Protein AF-A0A535VZ72-F1 (afdb_monomer_lite)

Foldseek 3Di:
DDDDDPVVLVVLCVVVVHDDSVVSVVVVVVVVVVVVVVVVVVVVVCVVPVCDPDPVVVPD

Radius of gyration: 19.89 Å; chains: 1; bounding box: 46×24×44 Å

Structure (mmCIF, N/CA/C/O backbone):
data_AF-A0A535VZ72-F1
#
_entry.id   AF-A0A535VZ72-F1
#
loop_
_atom_site.group_PDB
_atom_site.id
_atom_site.type_symbol
_atom_site.label_atom_id
_atom_site.label_alt_id
_atom_site.label_comp_id
_atom_site.label_asym_id
_atom_site.label_entity_id
_atom_site.label_seq_id
_atom_site.pdbx_PDB_ins_code
_atom_site.Cartn_x
_atom_site.Cartn_y
_atom_site.Cartn_z
_atom_site.occupancy
_atom_site.B_iso_or_equiv
_atom_site.auth_seq_id
_atom_site.auth_comp_id
_atom_site.auth_asym_id
_atom_site.auth_atom_id
_atom_site.pdbx_PDB_model_num
ATOM 1 N N . MET A 1 1 ? -3.362 20.297 9.720 1.00 63.00 1 MET A N 1
ATOM 2 C CA . MET A 1 1 ? -3.936 18.945 9.854 1.00 63.00 1 MET A CA 1
ATOM 3 C C . MET A 1 1 ? -4.084 18.414 8.444 1.00 63.00 1 MET A C 1
ATOM 5 O O . MET A 1 1 ? -4.623 19.142 7.623 1.00 63.00 1 MET A O 1
ATOM 9 N N . ILE A 1 2 ? -3.477 17.271 8.133 1.00 82.81 2 ILE A N 1
ATOM 10 C CA . ILE A 1 2 ? -3.651 16.644 6.817 1.00 82.81 2 ILE A CA 1
ATOM 11 C C . ILE A 1 2 ? -4.968 15.883 6.892 1.00 82.81 2 ILE A C 1
ATOM 13 O O . ILE A 1 2 ? -5.179 15.167 7.869 1.00 82.81 2 ILE A O 1
ATOM 17 N N . ASP A 1 3 ? -5.835 16.098 5.910 1.00 90.19 3 ASP A N 1
ATOM 18 C CA . ASP A 1 3 ? -7.065 15.330 5.781 1.00 90.19 3 ASP A CA 1
ATOM 19 C C . ASP A 1 3 ? -6.728 13.926 5.275 1.00 90.19 3 ASP A C 1
ATOM 21 O O . ASP A 1 3 ? -5.924 13.768 4.349 1.00 90.19 3 ASP A O 1
ATOM 25 N N . ILE A 1 4 ? -7.274 12.914 5.937 1.00 88.06 4 ILE A N 1
ATOM 26 C CA . ILE A 1 4 ? -7.031 11.511 5.620 1.00 88.06 4 ILE A CA 1
ATOM 27 C C . ILE A 1 4 ? -8.389 10.833 5.558 1.00 88.06 4 ILE A C 1
ATOM 29 O O . ILE A 1 4 ? -9.171 10.917 6.497 1.00 88.06 4 ILE A O 1
ATOM 33 N N . ASP A 1 5 ? -8.629 10.131 4.457 1.00 93.88 5 ASP A N 1
ATOM 34 C CA . ASP A 1 5 ? -9.786 9.263 4.304 1.00 93.88 5 ASP A CA 1
ATOM 35 C C . ASP A 1 5 ? -9.712 8.115 5.331 1.00 93.88 5 ASP A C 1
ATOM 37 O O . ASP A 1 5 ? -8.817 7.264 5.273 1.00 93.88 5 ASP A O 1
ATOM 41 N N . ASP A 1 6 ? -10.637 8.122 6.293 1.00 94.25 6 ASP A N 1
ATOM 42 C CA . ASP A 1 6 ? -10.689 7.154 7.391 1.00 94.25 6 ASP A CA 1
ATOM 43 C C . ASP A 1 6 ? -10.996 5.726 6.912 1.00 94.25 6 ASP A C 1
ATOM 45 O O . ASP A 1 6 ? -10.512 4.759 7.510 1.00 94.25 6 ASP A O 1
ATOM 49 N N . GLU A 1 7 ? -11.757 5.571 5.824 1.00 96.12 7 GLU A N 1
ATOM 50 C CA . GLU A 1 7 ? -12.071 4.264 5.245 1.00 96.12 7 GLU A CA 1
ATOM 51 C C . GLU A 1 7 ? -10.827 3.680 4.572 1.00 96.12 7 GLU A C 1
ATOM 53 O O . GLU A 1 7 ? -10.424 2.548 4.865 1.00 96.12 7 GLU A O 1
ATOM 58 N N . ALA A 1 8 ? -10.150 4.484 3.750 1.00 95.88 8 ALA A N 1
ATOM 59 C CA . ALA A 1 8 ? -8.892 4.097 3.121 1.00 95.88 8 ALA A CA 1
ATOM 60 C C . ALA A 1 8 ? -7.808 3.793 4.167 1.00 95.88 8 ALA A C 1
ATOM 62 O O . ALA A 1 8 ? -7.043 2.834 4.026 1.00 95.88 8 ALA A O 1
ATOM 63 N N . LEU A 1 9 ? -7.756 4.571 5.251 1.00 94.81 9 LEU A N 1
ATOM 64 C CA . LEU A 1 9 ? -6.840 4.336 6.363 1.00 94.81 9 LEU A CA 1
ATOM 65 C C . LEU A 1 9 ? -7.166 3.038 7.112 1.00 94.81 9 LEU A C 1
ATOM 67 O O . LEU A 1 9 ? -6.248 2.312 7.498 1.00 94.81 9 LEU A O 1
ATOM 71 N N . GLY A 1 10 ? -8.448 2.724 7.301 1.00 96.50 10 GLY A N 1
ATOM 72 C CA . GLY A 1 10 ? -8.907 1.462 7.876 1.00 96.50 10 GLY A CA 1
ATOM 73 C C . GLY A 1 10 ? -8.506 0.256 7.026 1.00 96.50 10 GLY A C 1
ATOM 74 O O . GLY A 1 10 ? -7.924 -0.697 7.547 1.00 96.50 10 GLY A O 1
ATOM 75 N N . ALA A 1 11 ? -8.731 0.325 5.713 1.00 97.31 11 ALA A N 1
ATOM 76 C CA . ALA A 1 11 ? -8.310 -0.715 4.777 1.00 97.31 11 ALA A CA 1
ATOM 77 C C . ALA A 1 11 ? -6.787 -0.922 4.817 1.00 97.31 11 ALA A C 1
ATOM 79 O O . ALA A 1 11 ? -6.316 -2.050 4.975 1.00 97.31 11 ALA A O 1
ATOM 80 N N . ALA A 1 12 ? -6.016 0.169 4.789 1.00 96.75 12 ALA A N 1
ATOM 81 C CA . ALA A 1 12 ? -4.561 0.112 4.875 1.00 96.75 12 ALA A CA 1
ATOM 82 C C . ALA A 1 12 ? -4.073 -0.484 6.206 1.00 96.75 12 ALA A C 1
ATOM 84 O O . ALA A 1 12 ? -3.098 -1.229 6.218 1.00 96.75 12 ALA A O 1
ATOM 85 N N . LYS A 1 13 ? -4.744 -0.211 7.334 1.00 97.44 13 LYS A N 1
ATOM 86 C CA . LYS A 1 13 ? -4.406 -0.828 8.628 1.00 97.44 13 LYS A CA 1
ATOM 87 C C . LYS A 1 13 ? -4.542 -2.345 8.604 1.00 97.44 13 LYS A C 1
ATOM 89 O O . LYS A 1 13 ? -3.667 -3.031 9.127 1.00 97.44 13 LYS A O 1
ATOM 94 N N . VAL A 1 14 ? -5.623 -2.849 8.008 1.00 97.81 14 VAL A N 1
ATOM 95 C CA . VAL A 1 14 ? -5.875 -4.289 7.874 1.00 97.81 14 VAL A CA 1
ATOM 96 C C . VAL A 1 14 ? -4.854 -4.921 6.933 1.00 97.81 14 VAL A C 1
ATOM 98 O O . VAL A 1 14 ? -4.239 -5.923 7.288 1.00 97.81 14 VAL A O 1
ATOM 101 N N . GLU A 1 15 ? -4.628 -4.314 5.767 1.00 97.31 15 GLU A N 1
ATOM 102 C CA . GLU A 1 15 ? -3.693 -4.826 4.760 1.00 97.31 15 GLU A CA 1
ATOM 103 C C . GLU A 1 15 ? -2.242 -4.838 5.263 1.00 97.31 15 GLU A C 1
ATOM 105 O O . GLU A 1 15 ? -1.508 -5.802 5.047 1.00 97.31 15 GLU A O 1
ATOM 110 N N . LEU A 1 16 ? -1.826 -3.780 5.962 1.00 96.25 16 LEU A N 1
ATOM 111 C CA . LEU A 1 16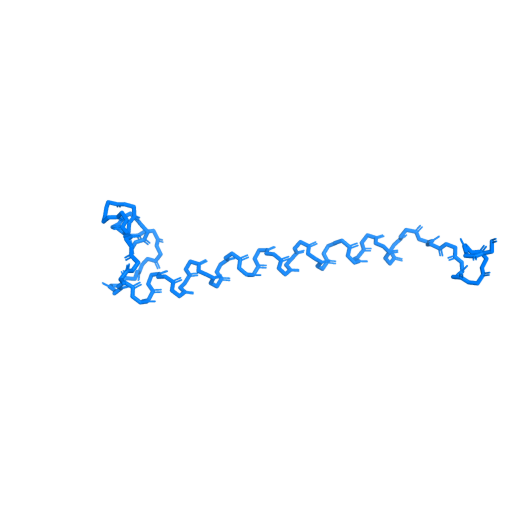 ? -0.458 -3.619 6.456 1.00 96.25 16 LEU A CA 1
ATOM 112 C C . LEU A 1 16 ? -0.241 -4.225 7.851 1.00 96.25 16 LEU A C 1
ATOM 114 O O . LEU A 1 16 ? 0.896 -4.257 8.321 1.00 96.25 16 LEU A O 1
ATOM 118 N N . GLY A 1 17 ? -1.300 -4.691 8.521 1.00 97.31 17 GLY A N 1
ATOM 119 C CA . GLY A 1 17 ? -1.226 -5.270 9.864 1.00 97.31 17 GLY A CA 1
ATOM 120 C C . GLY A 1 17 ? -0.775 -4.272 10.934 1.00 97.31 17 GLY A C 1
ATOM 121 O O . GLY A 1 17 ? -0.012 -4.622 11.832 1.00 97.31 17 GLY A O 1
ATOM 122 N N . THR A 1 18 ? -1.198 -3.010 10.829 1.00 97.75 18 THR A N 1
ATOM 123 C CA . THR A 1 18 ? -0.765 -1.929 11.726 1.00 97.75 18 THR A CA 1
ATOM 124 C C . THR A 1 18 ? -1.912 -1.369 12.557 1.00 97.75 18 THR A C 1
ATOM 126 O O . THR A 1 18 ? -2.990 -1.094 12.047 1.00 97.75 18 THR A O 1
ATOM 129 N N . GLU A 1 19 ? -1.656 -1.087 13.833 1.00 95.88 19 GLU A N 1
ATOM 130 C CA . GLU A 1 19 ? -2.708 -0.649 14.765 1.00 95.88 19 GLU A CA 1
ATOM 131 C C . GLU A 1 19 ? -2.895 0.876 14.803 1.00 95.88 19 GLU A C 1
ATOM 133 O O . GLU A 1 19 ? -3.993 1.387 15.038 1.00 95.88 19 GLU A O 1
ATOM 138 N N . THR A 1 20 ? -1.834 1.642 14.529 1.00 96.50 20 THR A N 1
ATOM 139 C CA . THR A 1 20 ? -1.847 3.111 14.639 1.00 96.50 20 THR A CA 1
ATOM 140 C C . THR A 1 20 ? -1.743 3.789 13.280 1.00 96.50 20 THR A C 1
ATOM 142 O O . THR A 1 20 ? -1.106 3.276 12.361 1.00 96.50 20 THR A O 1
ATOM 145 N N . ILE A 1 21 ? -2.317 4.992 13.166 1.00 94.81 21 ILE A N 1
ATOM 146 C CA . ILE A 1 21 ? -2.229 5.823 11.952 1.00 94.81 21 ILE A CA 1
ATOM 147 C C . ILE A 1 21 ? -0.761 6.043 11.569 1.00 94.81 21 ILE A C 1
ATOM 149 O O . ILE A 1 21 ? -0.364 5.789 10.437 1.00 94.81 21 ILE A O 1
ATOM 153 N N . LYS A 1 22 ? 0.078 6.420 12.543 1.00 95.62 22 LYS A N 1
ATOM 154 C CA . LYS A 1 22 ? 1.518 6.629 12.339 1.00 95.62 22 LYS A CA 1
ATOM 155 C C . LYS A 1 22 ? 2.218 5.376 11.808 1.00 95.62 22 LYS A C 1
ATOM 157 O O . LYS A 1 22 ? 3.051 5.492 10.914 1.00 95.62 22 LYS A O 1
ATOM 162 N N . ALA A 1 23 ? 1.919 4.199 12.361 1.00 97.06 23 ALA A N 1
ATOM 163 C CA . ALA A 1 23 ? 2.502 2.947 11.882 1.00 97.06 23 ALA A CA 1
ATOM 164 C C . ALA A 1 23 ? 2.077 2.655 10.436 1.00 97.06 23 ALA A C 1
ATOM 166 O O . ALA A 1 23 ? 2.941 2.381 9.607 1.00 97.06 23 ALA A O 1
ATOM 167 N N . THR A 1 24 ? 0.786 2.822 10.139 1.00 97.19 24 THR A N 1
ATOM 168 C CA . THR A 1 24 ? 0.195 2.609 8.805 1.00 97.19 2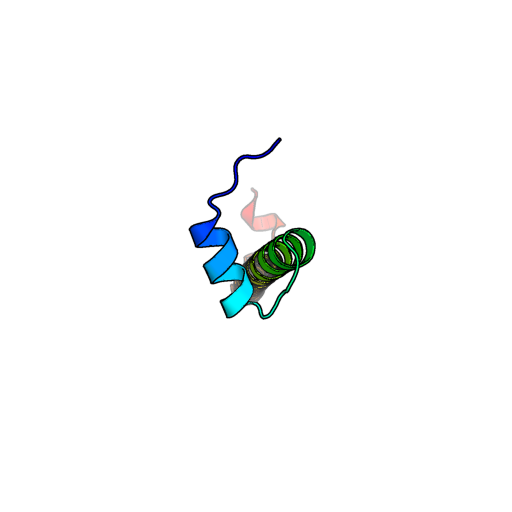4 THR A CA 1
ATOM 169 C C . THR A 1 24 ? 0.850 3.513 7.762 1.00 97.19 24 THR A C 1
ATOM 171 O O . THR A 1 24 ? 1.378 3.041 6.760 1.00 97.19 24 THR A O 1
ATOM 174 N N . VAL A 1 25 ? 0.898 4.821 8.036 1.00 94.88 25 VAL A N 1
ATOM 175 C CA . VAL A 1 25 ? 1.477 5.824 7.131 1.00 94.88 25 VAL A CA 1
ATOM 176 C C . VAL A 1 25 ? 2.967 5.569 6.917 1.00 94.88 25 VAL A C 1
ATOM 178 O O . VAL A 1 25 ? 3.436 5.558 5.781 1.00 94.88 25 VAL A O 1
ATOM 181 N N . ASN A 1 26 ? 3.723 5.318 7.988 1.00 96.44 26 ASN A N 1
ATOM 182 C CA . ASN A 1 26 ? 5.153 5.041 7.864 1.00 96.44 26 ASN A CA 1
ATOM 183 C C . ASN A 1 26 ? 5.431 3.773 7.052 1.00 96.44 26 ASN A C 1
ATOM 185 O O . ASN A 1 26 ? 6.413 3.733 6.310 1.00 96.44 26 ASN A O 1
ATOM 189 N N . GLU A 1 27 ? 4.600 2.741 7.195 1.00 96.75 27 GLU A N 1
ATOM 190 C CA . GLU A 1 27 ? 4.775 1.500 6.451 1.00 96.75 27 GLU A CA 1
ATOM 191 C C . GLU A 1 27 ? 4.408 1.652 4.975 1.00 96.75 27 GLU A C 1
ATOM 193 O O . GLU A 1 27 ? 5.199 1.266 4.113 1.00 96.75 27 GLU A O 1
ATOM 198 N N . ALA A 1 28 ? 3.296 2.323 4.671 1.00 94.38 28 ALA A N 1
ATOM 199 C CA . ALA A 1 28 ? 2.921 2.658 3.301 1.00 94.38 28 ALA A CA 1
ATOM 200 C C . ALA A 1 28 ? 4.032 3.456 2.591 1.00 94.38 28 ALA A C 1
ATOM 202 O O . ALA A 1 28 ? 4.462 3.097 1.490 1.00 94.38 28 ALA A O 1
ATOM 203 N N . LEU A 1 29 ? 4.578 4.485 3.252 1.00 94.44 29 LEU A N 1
ATOM 204 C CA . LEU A 1 29 ? 5.692 5.272 2.716 1.00 94.44 29 LEU A CA 1
ATOM 205 C C . LEU A 1 29 ? 6.928 4.402 2.462 1.00 94.44 29 LEU A C 1
ATOM 207 O O . LEU A 1 29 ? 7.520 4.477 1.384 1.00 94.44 29 LEU A O 1
ATOM 211 N N . ARG A 1 30 ? 7.294 3.522 3.405 1.00 93.12 30 ARG A N 1
ATOM 212 C CA . ARG A 1 30 ? 8.419 2.592 3.221 1.00 93.12 30 ARG A CA 1
ATOM 213 C C . ARG A 1 30 ? 8.217 1.669 2.024 1.00 93.12 30 ARG A C 1
ATOM 215 O O . ARG A 1 30 ? 9.159 1.490 1.249 1.00 93.12 30 ARG A O 1
ATOM 222 N N . GLN A 1 31 ? 7.032 1.091 1.842 1.00 92.62 31 GLN A N 1
ATOM 223 C CA . GLN A 1 31 ? 6.762 0.202 0.709 1.00 92.62 31 GLN A CA 1
ATOM 224 C C . GLN A 1 31 ? 6.911 0.926 -0.634 1.00 92.62 31 GLN A C 1
ATOM 226 O O . GLN A 1 31 ? 7.588 0.420 -1.539 1.00 92.62 31 GLN A O 1
ATOM 231 N N . VAL A 1 32 ? 6.367 2.141 -0.745 1.00 89.69 32 VAL A N 1
ATOM 232 C CA . VAL A 1 32 ? 6.477 2.966 -1.958 1.00 89.69 32 VAL A CA 1
ATOM 233 C C . VAL A 1 32 ? 7.930 3.366 -2.223 1.00 89.69 32 VAL A C 1
ATOM 235 O O . VAL A 1 32 ? 8.424 3.187 -3.341 1.00 89.69 32 VAL A O 1
ATOM 238 N N 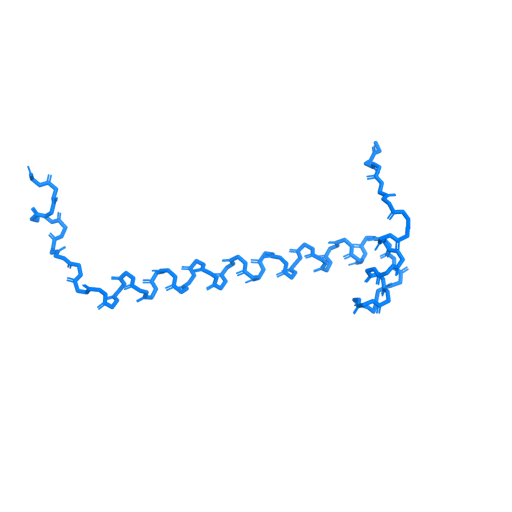. SER A 1 33 ? 8.666 3.819 -1.203 1.00 86.38 33 SER A N 1
ATOM 239 C CA . SER A 1 33 ? 10.085 4.170 -1.344 1.00 86.38 33 SER A CA 1
ATOM 240 C C . SER A 1 33 ? 10.943 2.975 -1.774 1.00 86.38 33 SER A C 1
ATOM 242 O O . SER A 1 33 ? 11.808 3.112 -2.643 1.00 86.38 33 SER A O 1
ATOM 244 N N . ARG A 1 34 ? 10.685 1.773 -1.239 1.00 84.75 34 ARG A N 1
ATOM 245 C CA . ARG A 1 34 ? 11.385 0.542 -1.654 1.00 84.75 34 ARG A CA 1
ATOM 246 C C . ARG A 1 34 ? 11.071 0.170 -3.101 1.00 84.75 34 ARG A C 1
ATOM 248 O O . ARG A 1 34 ? 11.974 -0.235 -3.836 1.00 84.75 34 ARG A O 1
ATOM 255 N N . ARG A 1 35 ? 9.815 0.314 -3.535 1.00 82.50 35 ARG A N 1
ATOM 256 C CA . ARG A 1 35 ? 9.416 0.089 -4.934 1.00 82.50 35 ARG A CA 1
ATOM 257 C C . ARG A 1 35 ? 10.137 1.049 -5.882 1.00 82.50 35 ARG A C 1
ATOM 259 O O . ARG A 1 35 ? 10.637 0.601 -6.914 1.00 82.50 35 ARG A O 1
ATOM 266 N N . HIS A 1 36 ? 10.232 2.325 -5.515 1.00 79.62 36 HIS A N 1
ATOM 267 C CA . HIS A 1 36 ? 10.960 3.329 -6.289 1.00 79.62 36 HIS A CA 1
ATOM 268 C C . HIS A 1 36 ? 12.458 3.002 -6.383 1.00 79.62 36 HIS A C 1
ATOM 270 O O . HIS A 1 36 ? 13.006 2.956 -7.481 1.00 79.62 36 HIS A O 1
ATOM 276 N N . SER A 1 37 ? 13.099 2.655 -5.261 1.00 84.31 37 SER A N 1
ATOM 277 C CA . SER A 1 37 ? 14.511 2.246 -5.243 1.00 84.31 37 SER A CA 1
ATOM 278 C C . SER A 1 37 ? 14.784 1.061 -6.180 1.00 84.31 37 SER A C 1
ATOM 280 O O . SER A 1 37 ? 15.697 1.133 -6.998 1.00 84.31 37 SER A O 1
ATOM 282 N N . LYS A 1 38 ? 13.934 0.023 -6.174 1.00 84.31 38 LYS A N 1
ATOM 283 C CA . LYS A 1 38 ? 14.060 -1.1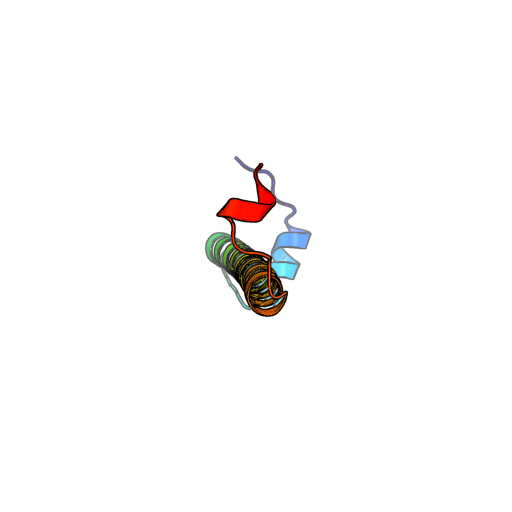12 -7.110 1.00 84.31 38 LYS A CA 1
ATOM 284 C C . LYS A 1 38 ? 13.917 -0.702 -8.579 1.00 84.31 38 LYS A C 1
ATOM 286 O O . LYS A 1 38 ? 14.564 -1.293 -9.439 1.00 84.31 38 LYS A O 1
ATOM 291 N N . ALA A 1 39 ? 13.043 0.257 -8.890 1.00 83.75 39 ALA A N 1
ATOM 292 C CA . ALA A 1 39 ? 12.883 0.756 -10.255 1.00 83.75 39 ALA A CA 1
ATOM 293 C C . ALA A 1 39 ? 14.140 1.496 -10.732 1.00 83.75 39 ALA A C 1
ATOM 295 O O . ALA A 1 39 ? 14.611 1.230 -11.835 1.00 83.75 39 ALA A O 1
ATOM 296 N N . VAL A 1 40 ? 14.721 2.338 -9.873 1.00 87.25 40 VAL A N 1
ATOM 297 C CA . VAL A 1 40 ? 15.980 3.042 -10.153 1.00 87.25 40 VAL A CA 1
ATOM 298 C C . VAL A 1 40 ? 17.129 2.056 -10.353 1.00 87.25 40 VAL A C 1
ATOM 300 O O . VAL A 1 40 ? 17.828 2.145 -11.357 1.00 87.25 40 VAL A O 1
ATOM 303 N N . THR A 1 41 ? 17.288 1.069 -9.466 1.00 87.25 41 THR A N 1
ATOM 304 C CA . THR A 1 41 ? 18.324 0.034 -9.620 1.00 87.25 41 THR A CA 1
ATOM 305 C C . THR A 1 41 ? 18.189 -0.700 -10.952 1.00 87.25 41 THR A C 1
ATOM 307 O O . THR A 1 41 ? 19.172 -0.840 -11.668 1.00 87.25 41 THR A O 1
ATOM 310 N N . ARG A 1 42 ? 16.969 -1.090 -11.347 1.00 86.81 42 ARG A N 1
ATOM 311 C CA . ARG A 1 42 ? 16.737 -1.737 -12.648 1.00 86.81 42 ARG A CA 1
ATOM 312 C C . ARG A 1 42 ? 17.091 -0.841 -13.831 1.00 86.81 42 ARG A C 1
ATOM 314 O O . ARG A 1 42 ? 17.657 -1.330 -14.801 1.00 86.81 42 ARG A O 1
ATOM 321 N N . ALA A 1 43 ? 16.757 0.446 -13.769 1.00 87.50 43 ALA A N 1
ATOM 322 C CA . ALA A 1 43 ? 17.117 1.387 -14.826 1.00 87.50 43 ALA A CA 1
ATOM 323 C C . ALA A 1 43 ? 18.644 1.524 -14.951 1.00 87.50 43 ALA A C 1
ATOM 325 O O . ALA A 1 43 ? 19.173 1.503 -16.060 1.00 87.50 43 ALA A O 1
ATOM 326 N N . ILE A 1 44 ? 19.357 1.583 -13.822 1.00 84.19 44 ILE A N 1
ATOM 327 C CA . ILE A 1 44 ? 20.824 1.600 -13.798 1.00 84.19 44 ILE A CA 1
ATOM 328 C C . ILE A 1 44 ? 21.396 0.296 -14.372 1.00 84.19 44 ILE A C 1
ATOM 330 O O . ILE A 1 44 ? 22.280 0.359 -15.221 1.00 84.19 44 ILE A O 1
ATOM 334 N N . ASP A 1 45 ? 20.866 -0.870 -13.995 1.00 86.69 45 ASP A N 1
ATOM 335 C CA . ASP A 1 45 ? 21.303 -2.163 -14.546 1.00 86.69 45 ASP A CA 1
ATOM 336 C C . ASP A 1 45 ? 21.132 -2.229 -16.070 1.00 86.69 45 ASP A C 1
ATOM 338 O O . ASP A 1 45 ? 21.989 -2.772 -16.771 1.00 86.69 45 ASP A O 1
ATOM 342 N N . VAL A 1 46 ? 20.040 -1.666 -16.599 1.00 88.88 46 VAL A N 1
ATOM 343 C CA . VAL A 1 46 ? 19.820 -1.550 -18.047 1.00 88.88 46 VAL A CA 1
ATOM 344 C C . VAL A 1 46 ? 20.900 -0.681 -18.686 1.00 88.88 46 VAL A C 1
ATOM 346 O O . VAL A 1 46 ? 21.488 -1.102 -19.679 1.00 88.88 46 VAL A O 1
ATOM 349 N N . LEU A 1 47 ? 21.215 0.481 -18.106 1.00 83.25 47 LEU A N 1
ATOM 350 C CA . LEU A 1 47 ? 22.264 1.370 -18.619 1.00 83.25 47 LEU A CA 1
ATOM 351 C C . LEU A 1 47 ? 23.649 0.710 -18.591 1.00 83.25 47 LEU A C 1
ATOM 353 O O . LEU A 1 47 ? 24.386 0.799 -19.570 1.00 83.25 47 LEU A O 1
ATOM 357 N N . VAL A 1 48 ? 23.986 -0.006 -17.514 1.00 82.88 48 VAL A N 1
ATOM 358 C CA . VAL A 1 48 ? 25.250 -0.755 -17.401 1.00 82.88 48 VAL A CA 1
ATOM 359 C C . VAL A 1 48 ? 25.348 -1.835 -18.482 1.00 82.88 48 VAL A C 1
ATOM 361 O O . VAL A 1 48 ? 26.408 -2.034 -19.075 1.00 82.88 48 VAL A O 1
ATOM 364 N N . ARG A 1 49 ? 24.245 -2.532 -18.775 1.00 82.50 49 ARG A N 1
ATOM 365 C CA . ARG A 1 49 ? 24.212 -3.604 -19.784 1.00 82.50 49 ARG A CA 1
ATOM 366 C C . ARG A 1 49 ? 24.147 -3.099 -21.219 1.00 82.50 49 ARG A C 1
ATOM 368 O O . ARG A 1 49 ? 24.538 -3.836 -22.120 1.00 82.50 49 ARG A O 1
AT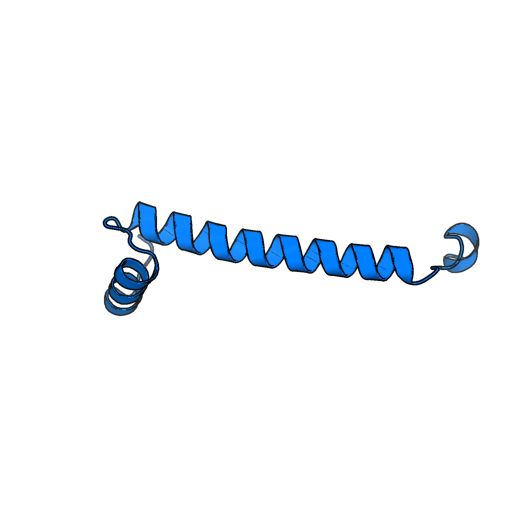OM 375 N N . ALA A 1 50 ? 23.678 -1.875 -21.445 1.00 81.88 50 ALA A N 1
ATOM 376 C CA . ALA A 1 50 ? 23.417 -1.338 -22.777 1.00 81.88 50 ALA A CA 1
ATOM 377 C C . ALA A 1 50 ? 24.676 -1.105 -23.639 1.00 81.88 50 ALA A C 1
ATOM 379 O O . ALA A 1 50 ? 24.528 -0.640 -24.763 1.00 81.88 50 ALA A O 1
ATOM 380 N N . LYS A 1 51 ? 25.894 -1.435 -23.166 1.00 67.44 51 LYS A N 1
ATOM 381 C CA . LYS A 1 51 ? 27.172 -1.109 -23.835 1.00 67.44 51 LYS A CA 1
ATOM 382 C C . LYS A 1 51 ? 27.144 0.323 -24.382 1.00 67.44 51 LYS A C 1
ATOM 384 O O . LYS A 1 51 ? 27.339 0.548 -25.573 1.00 67.44 51 LYS A O 1
ATOM 389 N N . LEU A 1 52 ? 26.831 1.272 -23.500 1.00 68.88 52 LEU A N 1
ATOM 390 C CA . LEU A 1 52 ? 26.817 2.686 -23.851 1.00 68.88 52 LEU A CA 1
ATOM 391 C C . LEU A 1 52 ? 28.203 3.072 -24.372 1.00 68.88 52 LEU A C 1
ATOM 393 O O . LEU A 1 52 ? 29.215 2.680 -23.785 1.00 68.88 52 LEU A O 1
ATOM 397 N N . GLU A 1 53 ? 28.231 3.780 -25.501 1.00 67.00 53 GLU A N 1
ATOM 398 C CA . GLU A 1 53 ? 29.478 4.263 -26.082 1.00 67.00 53 GLU A CA 1
ATOM 399 C C . GLU A 1 53 ? 30.245 5.115 -25.072 1.00 67.00 53 GLU A C 1
ATOM 401 O O . GLU A 1 53 ? 29.661 5.760 -24.197 1.00 67.00 53 GLU A O 1
ATOM 406 N N . ASP A 1 54 ? 31.571 5.099 -25.200 1.00 64.75 54 ASP A N 1
ATOM 407 C CA . ASP A 1 54 ? 32.445 5.824 -24.293 1.00 64.75 54 ASP A CA 1
ATOM 408 C C . ASP A 1 54 ? 32.046 7.303 -24.247 1.00 64.75 54 ASP A C 1
ATOM 410 O O . ASP A 1 54 ? 31.832 7.943 -25.284 1.00 64.75 54 ASP A O 1
ATOM 414 N N . ARG A 1 55 ? 31.907 7.842 -23.034 1.00 61.50 55 ARG A N 1
ATOM 415 C CA . ARG A 1 55 ? 31.235 9.127 -22.782 1.00 61.50 55 ARG A CA 1
ATOM 416 C C . ARG A 1 55 ? 31.896 10.285 -23.540 1.00 61.50 55 ARG A C 1
ATOM 418 O O . ARG A 1 55 ? 31.223 11.240 -23.915 1.00 61.50 55 ARG A O 1
ATOM 425 N N . GLU A 1 56 ? 33.197 10.168 -23.812 1.00 63.03 56 GLU A N 1
ATOM 426 C CA . GLU A 1 56 ? 33.980 11.124 -24.604 1.00 63.03 56 GLU A CA 1
ATOM 427 C C . GLU A 1 56 ? 33.636 11.152 -26.103 1.00 63.03 56 GLU A C 1
ATOM 429 O O . GLU A 1 56 ? 33.928 12.141 -26.776 1.00 63.03 56 GLU A O 1
ATOM 434 N N . ARG A 1 57 ? 33.049 10.087 -26.667 1.00 61.19 57 ARG A N 1
ATOM 435 C CA . ARG A 1 57 ? 32.562 10.081 -28.059 1.00 61.19 57 ARG A CA 1
ATOM 436 C C . ARG A 1 57 ? 31.120 10.556 -28.173 1.00 61.19 57 ARG A C 1
ATOM 438 O O . ARG A 1 57 ? 30.806 11.210 -29.156 1.00 61.19 57 ARG A O 1
ATOM 445 N N . ALA A 1 58 ? 30.285 10.273 -27.175 1.00 63.44 58 ALA A N 1
ATOM 446 C CA . ALA A 1 58 ? 28.849 10.544 -27.231 1.00 63.44 58 ALA A CA 1
ATOM 447 C C . ALA A 1 58 ? 28.455 12.025 -27.031 1.00 63.44 58 ALA A C 1
ATOM 449 O O . ALA A 1 58 ? 27.326 12.388 -27.343 1.00 63.44 58 ALA A O 1
ATOM 450 N N . TRP A 1 59 ? 29.331 12.866 -26.463 1.00 61.66 59 TRP A N 1
ATOM 451 C CA . TRP A 1 59 ? 29.047 14.281 -26.139 1.00 61.66 59 TRP A CA 1
ATOM 452 C C . TRP A 1 59 ? 29.814 15.305 -27.006 1.00 61.66 59 TRP A C 1
ATOM 454 O O . TRP A 1 59 ? 29.855 16.483 -26.649 1.00 61.66 59 TRP A O 1
ATOM 464 N N . ARG A 1 60 ? 30.433 14.884 -28.118 1.00 48.53 60 ARG A N 1
ATOM 465 C CA . ARG A 1 60 ? 30.916 15.806 -29.168 1.00 48.53 60 ARG A CA 1
ATOM 466 C C . ARG A 1 60 ? 29.807 16.105 -30.164 1.00 48.53 60 ARG A C 1
ATOM 468 O O . ARG A 1 60 ? 29.802 17.249 -30.663 1.00 48.53 60 ARG A O 1
#

Sequence (60 aa):
MIDIDDEALGAAKVELGTETIKATVNEALRQVSRRHSKAVTRAIDVLVRAKLEDRERAWR
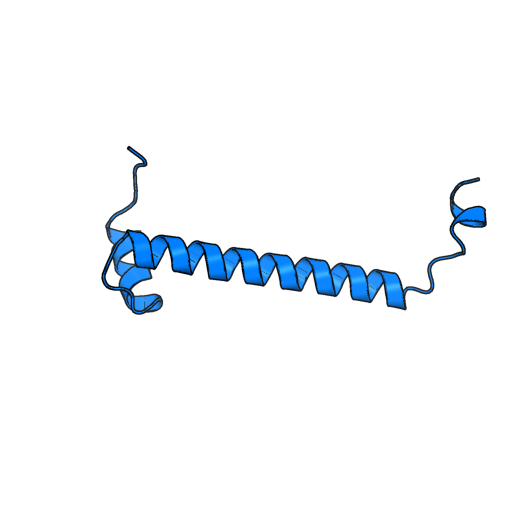
Secondary structure (DSSP, 8-state):
-----HHHHHHHHHHHT-SSHHHHHHHHHHHHHHHHHHHHHHHHHHHHHTTPPPHHHHT-

pLDDT: mean 85.92, std 12.31, range [48.53, 97.81]